Protein AF-A0A0M0LAK8-F1 (afdb_monomer_lite)

Secondary structure (DSSP, 8-state):
--GGGEEEEEEEE-STT-EEEEEEEPGGGHHHHHHH-TT----S-EEEE-SS-S-HHHHHHHHHHHHHHHHHHHHHHHT-

Foldseek 3Di:
DDLVQWPDWDWDDDPPGKTKIKTAGDPVCQVVVQVPDPVNDSDRIDIGTCPPDPCRVVVSVVVVVVSVVVVVVVVVVVVD

Structure (mmCIF, N/CA/C/O backbone):
data_AF-A0A0M0LAK8-F1
#
_entry.id   AF-A0A0M0LAK8-F1
#
loop_
_atom_site.group_PDB
_atom_site.id
_atom_site.type_symbol
_atom_site.label_atom_id
_atom_site.label_alt_id
_atom_site.label_comp_id
_atom_site.label_asym_id
_atom_site.label_entity_id
_atom_site.label_seq_id
_atom_site.pdbx_PDB_ins_code
_atom_site.Cartn_x
_atom_site.Cartn_y
_atom_site.Cartn_z
_atom_site.occupancy
_atom_site.B_iso_or_equiv
_atom_site.auth_seq_id
_atom_site.auth_comp_id
_atom_site.auth_asym_id
_atom_site.auth_atom_id
_atom_site.pdbx_PDB_model_num
ATOM 1 N N . MET A 1 1 ? -9.302 -5.374 1.959 1.00 82.06 1 MET A N 1
ATOM 2 C CA . MET A 1 1 ? -8.902 -4.197 2.755 1.00 82.06 1 MET A CA 1
ATOM 3 C C . MET A 1 1 ? -9.559 -2.972 2.158 1.00 82.06 1 MET A C 1
ATOM 5 O O . MET A 1 1 ? -9.613 -2.873 0.937 1.00 82.06 1 MET A O 1
ATOM 9 N N . TYR A 1 2 ? -10.073 -2.087 2.999 1.00 90.69 2 TYR A N 1
ATOM 10 C CA . TYR A 1 2 ? -10.701 -0.835 2.595 1.00 90.69 2 TYR A CA 1
ATOM 11 C C . TYR A 1 2 ? -9.746 0.351 2.764 1.00 90.69 2 TYR A C 1
ATOM 13 O O . TYR A 1 2 ? -8.802 0.295 3.547 1.00 90.69 2 TYR A O 1
ATOM 21 N N . TRP A 1 3 ? -10.006 1.451 2.053 1.00 93.31 3 TRP A N 1
ATOM 22 C CA . TRP A 1 3 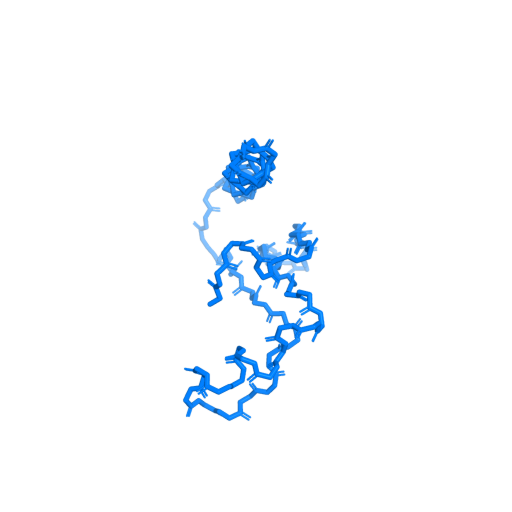? -9.134 2.633 2.058 1.00 93.31 3 TRP A CA 1
ATOM 23 C C . TRP A 1 3 ? -8.992 3.306 3.433 1.00 93.31 3 TRP A C 1
ATOM 25 O O . TRP A 1 3 ? -7.908 3.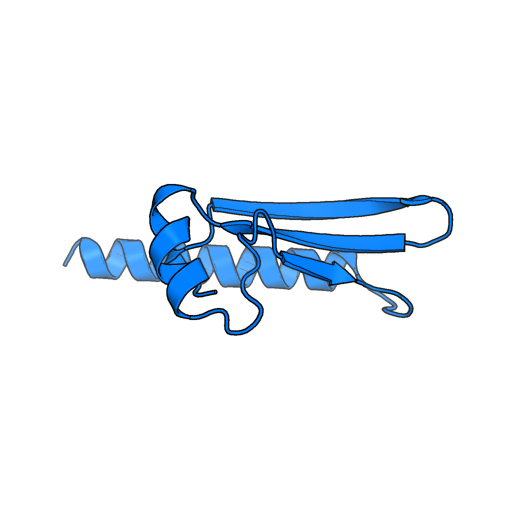791 3.759 1.00 93.31 3 TRP A O 1
ATOM 35 N N . TYR A 1 4 ? -10.049 3.305 4.259 1.00 92.94 4 TYR A N 1
ATOM 36 C CA . TYR A 1 4 ? -9.999 3.845 5.627 1.00 92.94 4 TYR A CA 1
ATOM 37 C C . TYR A 1 4 ? -9.166 2.990 6.586 1.00 92.94 4 TYR A C 1
ATOM 39 O O . TYR A 1 4 ? -8.824 3.460 7.671 1.00 92.94 4 TYR A O 1
ATOM 47 N N . GLU A 1 5 ? -8.854 1.752 6.198 1.00 92.75 5 GLU A N 1
ATOM 48 C CA . GLU A 1 5 ? -8.096 0.814 7.022 1.00 92.75 5 GLU A CA 1
ATOM 49 C C . GLU A 1 5 ? -6.590 0.949 6.825 1.00 92.75 5 GLU A C 1
ATOM 51 O O . GLU A 1 5 ? -5.829 0.391 7.605 1.00 92.75 5 GLU A O 1
ATOM 56 N N . ILE A 1 6 ? -6.151 1.672 5.796 1.00 94.06 6 ILE A N 1
ATOM 57 C CA . ILE A 1 6 ? -4.739 1.821 5.447 1.00 94.06 6 ILE A CA 1
ATOM 58 C C . ILE A 1 6 ? -4.074 2.818 6.401 1.00 94.06 6 ILE A C 1
ATOM 60 O O . ILE A 1 6 ? -4.560 3.931 6.584 1.00 94.06 6 ILE A O 1
ATOM 64 N N . GLU A 1 7 ? -2.936 2.424 6.969 1.00 93.56 7 GLU A N 1
ATOM 65 C CA . GLU A 1 7 ? -2.055 3.286 7.767 1.00 93.56 7 GLU A CA 1
ATOM 66 C C . GLU A 1 7 ? -0.960 3.909 6.900 1.00 93.56 7 GLU A C 1
ATOM 68 O O . GLU A 1 7 ? -0.637 5.087 7.031 1.00 93.56 7 GLU A O 1
ATOM 73 N N . LYS A 1 8 ? -0.356 3.102 6.025 1.00 94.75 8 LYS A N 1
ATOM 74 C CA . LYS A 1 8 ? 0.779 3.517 5.199 1.00 94.75 8 LYS A CA 1
ATOM 75 C C . LYS A 1 8 ? 0.899 2.646 3.958 1.00 94.75 8 LYS A C 1
ATOM 77 O O . LYS A 1 8 ? 0.622 1.448 3.984 1.00 94.75 8 LYS A O 1
ATOM 82 N N . ILE A 1 9 ? 1.398 3.246 2.887 1.00 95.88 9 ILE A N 1
ATOM 83 C CA . ILE A 1 9 ? 1.754 2.567 1.644 1.00 95.88 9 ILE A CA 1
ATOM 84 C C . ILE A 1 9 ? 3.244 2.827 1.405 1.00 95.88 9 ILE A C 1
ATOM 86 O O . ILE A 1 9 ? 3.710 3.955 1.554 1.00 95.88 9 ILE A O 1
ATOM 90 N N . LYS A 1 10 ? 4.015 1.789 1.076 1.00 95.00 10 LYS A N 1
ATOM 91 C CA . LYS A 1 10 ? 5.456 1.887 0.814 1.00 95.00 10 LYS A CA 1
ATOM 92 C C . LYS A 1 10 ? 5.819 1.240 -0.510 1.00 95.00 10 LYS A C 1
ATOM 94 O O . LYS A 1 10 ? 5.299 0.182 -0.851 1.00 95.00 10 LYS A O 1
ATOM 99 N N . PHE A 1 11 ? 6.750 1.859 -1.224 1.00 94.25 11 PHE A N 1
ATOM 100 C CA . PHE A 1 11 ? 7.414 1.228 -2.353 1.00 94.25 11 PHE A CA 1
ATOM 101 C C . PHE A 1 11 ? 8.592 0.399 -1.848 1.00 94.25 11 PHE A C 1
ATOM 103 O O . PHE A 1 11 ? 9.415 0.891 -1.076 1.00 94.25 11 PHE A O 1
ATOM 110 N N . PHE A 1 12 ? 8.674 -0.848 -2.288 1.00 89.94 12 PHE A N 1
ATOM 111 C CA . PHE A 1 12 ? 9.789 -1.738 -2.020 1.00 89.94 12 PHE A CA 1
ATOM 112 C C . PHE A 1 12 ? 10.493 -2.085 -3.330 1.00 89.94 12 PHE A C 1
ATOM 114 O O . PHE A 1 12 ? 9.862 -2.326 -4.360 1.00 89.94 12 PHE A O 1
ATOM 121 N N . GLN A 1 13 ? 11.820 -2.102 -3.278 1.00 86.31 13 GLN A N 1
ATOM 122 C CA . GLN A 1 13 ? 12.680 -2.513 -4.376 1.00 86.31 13 GLN A CA 1
ATOM 123 C C . GLN A 1 13 ? 13.715 -3.488 -3.811 1.00 86.31 13 GLN A C 1
ATOM 125 O O . GLN A 1 13 ? 14.622 -3.079 -3.090 1.00 86.31 13 GLN A O 1
ATOM 130 N N 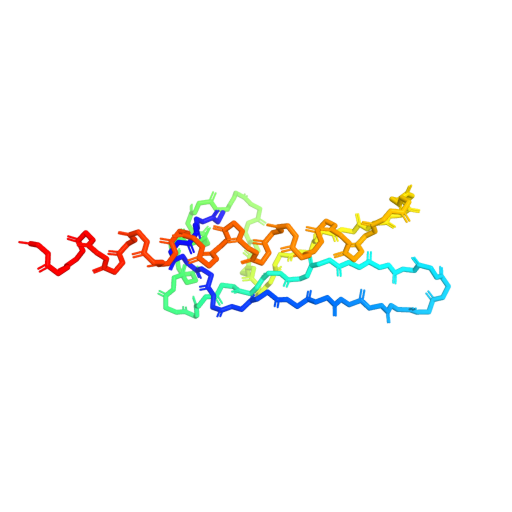. GLY A 1 14 ? 13.525 -4.770 -4.108 1.00 79.12 14 GLY A N 1
ATOM 131 C CA . GLY A 1 14 ? 14.413 -5.866 -3.746 1.00 79.12 14 GLY A CA 1
ATOM 132 C C . GLY A 1 14 ? 15.569 -6.049 -4.732 1.00 79.12 14 GLY A C 1
ATOM 133 O O . GLY A 1 14 ? 15.796 -5.241 -5.641 1.00 79.12 14 GLY A O 1
ATOM 134 N N . MET A 1 15 ? 16.319 -7.133 -4.539 1.00 69.81 15 MET A N 1
ATOM 135 C CA . MET A 1 15 ? 17.395 -7.549 -5.441 1.00 69.81 15 MET A CA 1
ATOM 136 C C . MET A 1 15 ? 16.797 -8.175 -6.717 1.00 69.81 15 MET A C 1
ATOM 138 O O . MET A 1 15 ? 15.727 -8.768 -6.675 1.00 69.81 15 MET A O 1
ATOM 142 N N . TYR A 1 16 ? 17.469 -8.033 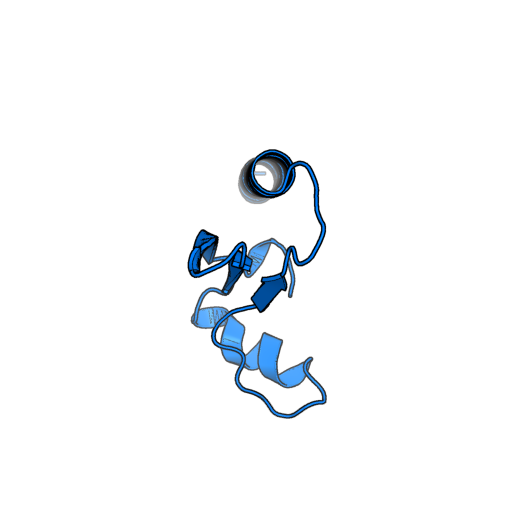-7.864 1.00 65.19 16 TYR A N 1
ATOM 143 C CA . TYR A 1 16 ? 17.084 -8.673 -9.138 1.00 65.19 16 TYR A CA 1
ATOM 144 C C . TYR A 1 16 ? 15.666 -8.361 -9.665 1.00 65.19 16 TYR A C 1
ATOM 146 O O . TYR A 1 16 ? 14.946 -9.253 -10.097 1.00 65.19 16 TYR A O 1
ATOM 154 N N . LEU A 1 17 ? 15.304 -7.073 -9.727 1.00 64.69 17 LEU A N 1
ATOM 155 C CA . LEU A 1 17 ? 14.066 -6.549 -10.349 1.00 64.69 17 LEU A CA 1
ATOM 156 C C . LEU A 1 17 ? 12.775 -6.744 -9.547 1.00 64.69 17 LEU A C 1
ATOM 158 O O . LEU A 1 17 ? 11.730 -6.258 -9.983 1.00 64.69 17 LEU A O 1
ATOM 162 N N . GLU A 1 18 ? 12.837 -7.349 -8.364 1.00 77.75 18 GLU A N 1
ATOM 163 C CA . GLU A 1 18 ? 11.694 -7.401 -7.460 1.00 77.75 18 GLU A CA 1
ATOM 164 C C . GLU A 1 18 ? 11.305 -5.985 -7.042 1.00 77.75 18 GLU A C 1
ATOM 166 O O . GLU A 1 18 ? 12.045 -5.263 -6.375 1.00 77.75 18 GLU A O 1
ATOM 171 N N . ARG A 1 19 ? 10.130 -5.549 -7.477 1.00 88.88 19 ARG A N 1
ATOM 172 C CA . ARG A 1 19 ? 9.540 -4.283 -7.059 1.00 88.88 19 ARG A CA 1
ATOM 173 C C . ARG A 1 19 ? 8.150 -4.589 -6.562 1.00 88.88 19 ARG A C 1
ATOM 175 O O . ARG A 1 19 ? 7.437 -5.378 -7.178 1.00 88.88 19 ARG A O 1
ATOM 182 N N . SER A 1 20 ? 7.754 -3.955 -5.476 1.00 91.75 20 SER A N 1
ATOM 183 C CA . SER A 1 20 ? 6.411 -4.121 -4.953 1.00 91.75 20 SER A CA 1
ATOM 184 C C . SER A 1 20 ? 5.909 -2.850 -4.296 1.00 91.75 20 SER A C 1
ATOM 186 O O . SER A 1 20 ? 6.670 -1.966 -3.906 1.00 91.75 20 SER A O 1
ATOM 188 N N . THR A 1 21 ? 4.592 -2.734 -4.208 1.00 94.56 21 THR A N 1
ATOM 189 C CA . THR A 1 21 ? 3.953 -1.790 -3.297 1.00 94.56 21 THR A CA 1
ATOM 190 C C . THR A 1 21 ? 3.388 -2.569 -2.126 1.00 94.56 21 THR A C 1
ATOM 192 O O . THR A 1 21 ? 2.605 -3.495 -2.320 1.00 94.56 21 THR A O 1
ATOM 195 N N . ILE A 1 22 ? 3.791 -2.192 -0.918 1.00 92.94 22 ILE A N 1
ATOM 196 C CA . ILE A 1 22 ? 3.335 -2.802 0.324 1.00 92.94 22 ILE A CA 1
ATOM 197 C C . ILE A 1 22 ? 2.360 -1.843 1.000 1.00 92.94 22 ILE A C 1
ATOM 199 O O . ILE A 1 22 ? 2.693 -0.687 1.263 1.00 92.94 22 ILE A O 1
ATOM 203 N N . ILE A 1 23 ? 1.159 -2.325 1.287 1.00 94.12 23 ILE A N 1
ATOM 204 C CA . ILE A 1 23 ? 0.094 -1.581 1.948 1.00 94.12 23 ILE A CA 1
ATOM 205 C C . ILE A 1 23 ? -0.078 -2.157 3.346 1.00 94.12 23 ILE A C 1
ATOM 207 O O . ILE A 1 23 ? -0.405 -3.331 3.516 1.00 94.12 23 ILE A O 1
ATOM 211 N N . PHE A 1 24 ? 0.131 -1.322 4.351 1.00 92.69 24 PHE A N 1
ATOM 212 C CA . PHE A 1 24 ? -0.000 -1.712 5.742 1.00 92.69 24 PHE A CA 1
ATOM 213 C C . PHE A 1 24 ? -1.337 -1.205 6.285 1.00 92.69 24 PHE A C 1
ATOM 215 O O . PHE A 1 24 ? -1.593 0.006 6.222 1.00 92.69 24 PHE A O 1
ATOM 222 N N . PRO A 1 25 ? -2.189 -2.094 6.814 1.00 92.06 25 PRO A N 1
ATOM 223 C CA . PRO A 1 25 ? -3.377 -1.681 7.532 1.00 92.06 25 PRO A CA 1
ATOM 224 C C . PRO A 1 25 ? -3.014 -1.130 8.914 1.00 92.06 25 PRO A C 1
ATOM 226 O O . PRO A 1 25 ? -2.014 -1.523 9.513 1.00 92.06 25 PRO A O 1
ATOM 229 N N . HIS A 1 26 ? -3.863 -0.257 9.442 1.00 91.44 26 HIS A N 1
ATOM 230 C CA . HIS A 1 26 ? -3.792 0.181 10.827 1.00 91.44 26 HIS A CA 1
ATOM 231 C C . HIS A 1 26 ? -4.158 -0.986 11.748 1.00 91.44 26 HIS A C 1
ATOM 233 O O . HIS A 1 26 ? -5.169 -1.659 11.534 1.00 91.44 26 HIS A O 1
ATOM 239 N N . TYR A 1 27 ? -3.379 -1.188 12.813 1.00 87.44 27 TYR A N 1
ATOM 240 C CA . TYR A 1 27 ? -3.556 -2.315 13.741 1.00 87.44 27 TYR A CA 1
ATOM 241 C C . TYR A 1 27 ? -4.975 -2.414 14.330 1.00 87.44 27 TYR A C 1
ATOM 243 O O . TYR A 1 27 ? -5.493 -3.506 14.556 1.00 87.44 27 TYR A O 1
ATOM 251 N N . GLN A 1 28 ? -5.628 -1.264 14.527 1.00 90.62 28 GLN A N 1
ATOM 252 C CA . GLN A 1 28 ? -7.004 -1.185 15.036 1.00 90.62 28 GLN A CA 1
ATOM 253 C C . GLN A 1 28 ? -8.037 -1.949 14.193 1.00 90.62 28 GLN A C 1
ATOM 255 O O . GLN A 1 28 ? -9.041 -2.359 14.748 1.00 90.62 28 GLN A O 1
ATOM 260 N N . TYR A 1 29 ? -7.795 -2.145 12.891 1.00 90.44 29 TYR A N 1
ATOM 261 C CA . TYR A 1 29 ? -8.729 -2.841 11.997 1.00 90.44 29 TYR A CA 1
ATOM 262 C C . TYR A 1 29 ? -8.35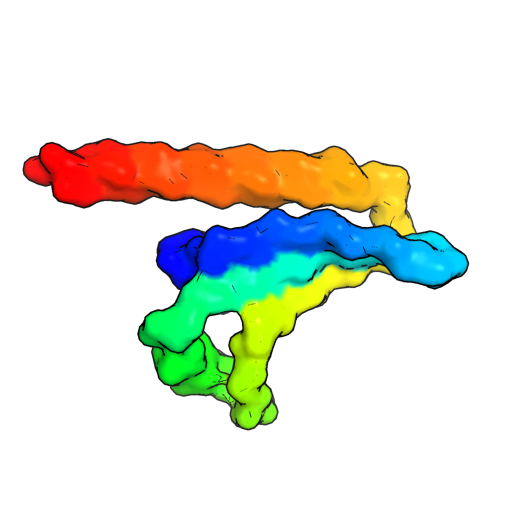8 -4.311 11.766 1.00 90.44 29 TYR A C 1
ATOM 264 O O . TYR A 1 29 ? -8.922 -4.968 10.886 1.00 90.44 29 TYR A O 1
ATOM 272 N N . HIS A 1 30 ? -7.346 -4.834 12.469 1.00 85.12 30 HIS A N 1
ATOM 273 C CA . HIS A 1 30 ? -6.815 -6.161 12.160 1.00 85.12 30 HIS A CA 1
ATOM 274 C C . HIS A 1 30 ? -7.854 -7.267 12.393 1.00 85.12 30 HIS A C 1
ATOM 276 O O . HIS A 1 30 ? -7.873 -8.237 11.638 1.00 85.12 30 HIS A O 1
ATOM 282 N N . GLU A 1 31 ? -8.734 -7.126 13.390 1.00 86.25 31 GLU A N 1
ATOM 283 C CA . GLU A 1 31 ? -9.764 -8.124 13.685 1.00 86.25 31 GLU A CA 1
ATOM 284 C C . GLU A 1 31 ? -10.848 -8.151 12.608 1.00 86.25 31 GLU A C 1
ATOM 286 O O . GLU A 1 31 ? -11.281 -9.221 12.181 1.00 86.25 31 GLU A O 1
ATOM 291 N N . GLU A 1 32 ? -11.292 -6.986 12.135 1.00 88.94 32 GLU A N 1
ATOM 292 C CA . GLU A 1 32 ? -12.281 -6.882 11.066 1.00 88.94 32 GLU A CA 1
ATOM 293 C C . GLU A 1 32 ? -11.706 -7.348 9.732 1.00 88.94 32 GLU A C 1
ATOM 295 O O . GLU A 1 32 ? -12.396 -8.024 8.966 1.00 88.94 32 GLU A O 1
ATOM 300 N N . ILE A 1 33 ? -10.438 -7.027 9.458 1.00 87.25 33 ILE A N 1
ATOM 301 C CA . ILE A 1 33 ? -9.717 -7.552 8.296 1.00 87.25 33 ILE A CA 1
ATOM 302 C C . ILE A 1 33 ? -9.651 -9.075 8.372 1.00 87.25 33 ILE A C 1
ATOM 304 O O . ILE A 1 33 ? -10.026 -9.736 7.402 1.00 87.25 33 ILE A O 1
ATOM 308 N N . PHE A 1 34 ? -9.258 -9.618 9.523 1.00 84.56 34 PHE A N 1
ATOM 309 C CA . PHE A 1 34 ? -9.162 -11.054 9.753 1.00 84.56 34 PHE A CA 1
ATOM 310 C C . PHE A 1 34 ? -10.506 -11.758 9.550 1.00 84.56 34 PHE A C 1
ATOM 312 O O . PHE A 1 34 ? -10.580 -12.729 8.809 1.00 84.56 34 PHE A O 1
ATOM 319 N N . LYS A 1 35 ? -11.599 -11.230 10.117 1.00 87.56 35 LYS A N 1
ATOM 320 C CA . LYS A 1 35 ? -12.953 -11.794 9.948 1.00 87.56 35 LYS A CA 1
ATOM 321 C C . LYS A 1 35 ? -13.392 -11.880 8.482 1.00 87.56 35 LYS A C 1
ATOM 323 O O . LYS A 1 35 ? -14.175 -12.758 8.131 1.00 87.56 35 LYS A O 1
ATOM 328 N N . ARG A 1 36 ? -12.925 -10.966 7.624 1.00 88.19 36 ARG A N 1
ATOM 329 C CA . ARG A 1 36 ? -13.248 -10.964 6.184 1.00 88.19 36 ARG A CA 1
ATOM 330 C C . ARG A 1 36 ? -12.329 -11.867 5.362 1.00 88.19 36 ARG A C 1
ATOM 332 O O . ARG A 1 36 ? -12.709 -12.269 4.263 1.00 88.19 36 ARG A O 1
ATOM 339 N N . GLN A 1 37 ? -11.130 -12.154 5.854 1.00 80.06 37 GLN A N 1
ATOM 340 C CA . GLN A 1 37 ? -10.163 -13.016 5.190 1.00 80.06 37 GLN A CA 1
ATOM 341 C C . GLN A 1 37 ? -10.474 -14.489 5.472 1.00 80.06 37 GLN A C 1
ATOM 343 O O . GLN A 1 37 ? -10.514 -14.940 6.611 1.00 80.06 37 GLN A O 1
ATOM 348 N N . LYS A 1 38 ? -10.742 -15.252 4.409 1.00 70.31 38 LYS A N 1
ATOM 349 C CA . LYS A 1 38 ? -11.157 -16.664 4.500 1.00 70.31 38 LYS A CA 1
ATOM 350 C C . LYS A 1 38 ? -9.991 -17.645 4.648 1.00 70.31 38 LYS A C 1
ATOM 352 O O . LYS A 1 38 ? -10.224 -18.830 4.850 1.00 70.31 38 LYS A O 1
ATOM 357 N N . ASP A 1 39 ? -8.761 -17.171 4.507 1.00 70.75 39 ASP A N 1
ATOM 358 C CA . ASP A 1 39 ? -7.531 -17.965 4.533 1.00 70.75 39 ASP A CA 1
ATOM 359 C C . ASP A 1 39 ? -6.906 -18.064 5.936 1.00 70.75 39 ASP A C 1
ATOM 361 O O . ASP A 1 39 ? -5.895 -18.740 6.109 1.00 70.75 39 ASP A O 1
ATOM 365 N N . GLY A 1 40 ? -7.508 -17.427 6.951 1.00 64.56 40 GLY A N 1
ATOM 366 C CA . GLY A 1 40 ? -7.080 -17.539 8.350 1.00 64.56 40 GLY A CA 1
ATOM 367 C C . GLY A 1 40 ? -5.734 -16.876 8.651 1.00 64.56 40 GLY A C 1
ATOM 368 O O . GLY A 1 40 ? -5.169 -17.094 9.726 1.00 64.56 40 GLY A O 1
ATOM 369 N N . THR A 1 41 ? -5.208 -16.059 7.736 1.00 67.94 41 THR A N 1
ATOM 370 C CA . THR A 1 41 ? -3.960 -15.328 7.948 1.00 67.94 41 THR A CA 1
ATOM 371 C C . THR A 1 41 ? -4.234 -14.003 8.661 1.00 67.94 41 THR A C 1
ATOM 373 O O . THR A 1 41 ? -5.082 -13.203 8.271 1.00 67.94 41 THR A O 1
ATOM 376 N N . ARG A 1 42 ? -3.505 -13.737 9.753 1.00 63.47 42 ARG A N 1
ATOM 377 C CA . ARG A 1 42 ? -3.468 -12.399 10.364 1.00 63.47 42 ARG A CA 1
ATOM 378 C C . ARG A 1 42 ? -2.635 -11.5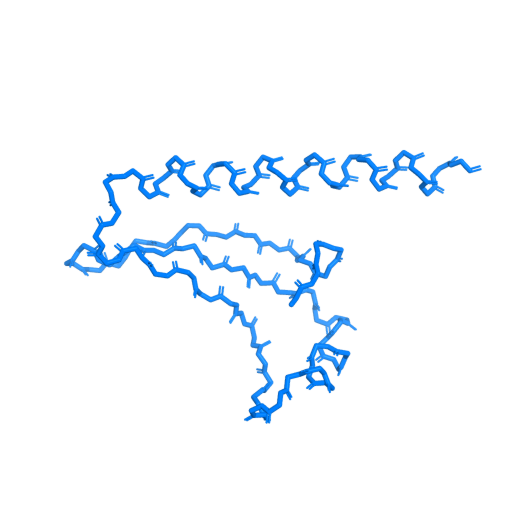17 9.453 1.00 63.47 42 ARG A C 1
ATOM 380 O O . ARG A 1 42 ? -1.424 -11.495 9.612 1.00 63.47 42 ARG A O 1
ATOM 387 N N . THR A 1 43 ? -3.241 -10.867 8.466 1.00 65.56 43 THR A N 1
ATOM 388 C CA . THR A 1 43 ? -2.462 -10.122 7.469 1.00 65.56 43 THR A CA 1
ATOM 389 C C . THR A 1 43 ? -1.770 -8.915 8.107 1.00 65.56 43 THR A C 1
ATOM 391 O O . THR A 1 43 ? -2.463 -7.974 8.500 1.00 65.56 43 THR A O 1
ATOM 394 N N . PRO A 1 44 ? -0.423 -8.889 8.194 1.00 71.00 44 PRO A N 1
ATOM 395 C CA . PRO A 1 44 ? 0.298 -7.725 8.702 1.00 71.00 44 PRO A CA 1
ATOM 396 C C . PRO A 1 44 ? 0.468 -6.642 7.623 1.00 71.00 44 PRO A C 1
ATOM 398 O O . PRO A 1 44 ? 0.598 -5.465 7.949 1.00 71.00 44 PRO A O 1
ATOM 401 N N . ALA A 1 45 ? 0.477 -7.023 6.339 1.00 82.50 45 ALA A N 1
ATOM 402 C CA . ALA A 1 45 ? 0.615 -6.133 5.190 1.00 82.50 45 ALA A CA 1
ATOM 403 C C . ALA A 1 45 ? 0.172 -6.834 3.893 1.00 82.50 45 ALA A C 1
ATOM 405 O O . ALA A 1 45 ? 0.324 -8.046 3.760 1.00 82.50 45 ALA A O 1
ATOM 406 N N . TYR A 1 46 ? -0.340 -6.068 2.929 1.00 86.88 46 TYR A N 1
ATOM 407 C CA . TYR A 1 46 ? -0.678 -6.529 1.581 1.00 86.88 46 TYR A CA 1
ATOM 408 C C . TYR A 1 46 ? 0.433 -6.145 0.608 1.00 86.88 46 TYR A C 1
ATOM 410 O O . TYR A 1 46 ? 0.815 -4.979 0.543 1.00 86.88 46 TYR A O 1
ATOM 418 N N . GLN A 1 47 ? 0.922 -7.102 -0.174 1.00 88.31 47 GLN A N 1
ATOM 419 C CA . GLN A 1 47 ? 1.995 -6.893 -1.142 1.00 88.31 47 GLN A CA 1
ATOM 420 C C . GLN A 1 47 ? 1.456 -6.993 -2.572 1.00 88.31 47 GLN A C 1
ATOM 422 O O . GLN A 1 47 ? 0.842 -7.988 -2.943 1.00 88.31 47 GLN A O 1
ATOM 427 N N . ILE A 1 48 ? 1.701 -5.959 -3.376 1.00 89.75 48 ILE A N 1
ATOM 428 C CA . ILE A 1 48 ? 1.445 -5.944 -4.820 1.00 89.75 48 ILE A CA 1
ATOM 429 C C . ILE A 1 48 ? 2.791 -6.069 -5.520 1.00 89.75 48 ILE A C 1
ATOM 431 O O . ILE A 1 48 ? 3.574 -5.120 -5.515 1.00 89.75 48 ILE A O 1
ATOM 435 N N . GLU A 1 49 ? 3.069 -7.230 -6.103 1.00 89.31 49 GLU A N 1
ATOM 436 C CA . GLU A 1 49 ? 4.323 -7.495 -6.810 1.00 89.31 49 GLU A CA 1
ATOM 437 C C . GLU A 1 49 ? 4.286 -7.033 -8.265 1.00 89.31 49 GLU A C 1
ATOM 439 O O . GLU A 1 49 ? 3.295 -7.192 -8.978 1.00 89.31 49 GLU A O 1
ATOM 444 N N . PHE A 1 50 ? 5.412 -6.507 -8.736 1.00 87.00 50 PHE A N 1
ATOM 445 C CA . PHE A 1 50 ? 5.588 -5.995 -10.087 1.00 87.00 50 PHE A CA 1
ATOM 446 C C . PHE A 1 50 ? 6.597 -6.842 -10.860 1.00 87.00 50 PHE A C 1
ATOM 448 O O . PHE A 1 50 ? 7.652 -6.356 -11.256 1.00 87.00 50 PHE A O 1
ATOM 455 N N . GLN A 1 51 ? 6.277 -8.111 -11.112 1.00 76.19 51 GLN A N 1
ATOM 456 C CA . GLN A 1 51 ? 7.216 -9.020 -11.783 1.00 76.19 51 GLN A CA 1
ATOM 457 C C . GLN A 1 51 ? 7.527 -8.616 -13.240 1.00 76.19 51 GLN A C 1
ATOM 459 O O . GLN A 1 51 ? 8.560 -9.006 -13.776 1.00 76.19 51 GLN A O 1
ATOM 464 N N . ARG A 1 52 ? 6.655 -7.834 -13.902 1.00 74.19 52 ARG A N 1
ATOM 465 C CA . ARG A 1 52 ? 6.818 -7.404 -15.314 1.00 74.19 52 ARG A CA 1
ATOM 466 C C . ARG A 1 52 ? 6.240 -6.020 -15.627 1.00 74.19 52 ARG A C 1
ATOM 468 O O . ARG A 1 52 ? 5.970 -5.699 -16.782 1.00 74.19 52 ARG A O 1
ATOM 475 N N . MET A 1 53 ? 5.999 -5.198 -14.610 1.00 83.00 53 MET A N 1
ATOM 476 C CA . MET A 1 53 ? 5.447 -3.861 -14.831 1.00 83.00 53 MET A CA 1
ATOM 477 C C . MET A 1 53 ? 6.540 -2.924 -15.357 1.00 83.00 53 MET A C 1
ATOM 479 O O . MET A 1 53 ? 7.609 -2.830 -14.756 1.00 83.00 53 MET A O 1
ATOM 483 N N . GLN A 1 54 ? 6.265 -2.202 -16.447 1.00 84.88 54 GLN A N 1
ATOM 484 C CA . GLN A 1 54 ? 7.227 -1.253 -17.026 1.00 84.88 54 GLN A CA 1
ATOM 485 C C . GLN A 1 54 ? 7.481 -0.052 -16.101 1.00 84.88 54 GLN A C 1
ATOM 487 O O . GLN A 1 54 ? 8.629 0.344 -15.892 1.00 84.88 54 GLN A O 1
ATOM 492 N N . HIS A 1 55 ? 6.423 0.482 -15.479 1.00 89.56 55 HIS A N 1
ATOM 493 C CA . HIS A 1 55 ? 6.485 1.696 -14.659 1.00 89.56 55 HIS A CA 1
ATOM 494 C C . HIS A 1 55 ? 5.929 1.502 -13.233 1.00 89.56 55 HIS A C 1
ATOM 496 O O . HIS A 1 55 ? 4.947 2.131 -12.843 1.00 89.56 55 HIS A O 1
ATOM 502 N N . PRO A 1 56 ? 6.569 0.662 -12.404 1.00 90.56 56 PRO A N 1
ATOM 503 C CA . PRO A 1 56 ? 6.082 0.333 -11.061 1.00 90.56 56 PRO A CA 1
ATOM 504 C C . PRO A 1 56 ? 6.079 1.523 -10.096 1.00 90.56 56 PRO A C 1
ATOM 506 O O . PRO A 1 56 ? 5.231 1.591 -9.213 1.00 90.56 56 PRO A O 1
ATOM 509 N N . LYS A 1 57 ? 6.990 2.489 -10.280 1.00 90.69 57 LYS A N 1
ATOM 510 C CA . LYS A 1 57 ? 6.988 3.735 -9.498 1.00 90.69 57 LYS A CA 1
ATOM 511 C C . LYS A 1 57 ? 5.771 4.607 -9.813 1.00 90.69 57 LYS A C 1
ATOM 513 O O . LYS A 1 57 ? 5.124 5.071 -8.889 1.00 90.69 57 LYS A O 1
ATOM 518 N N . GLN A 1 58 ? 5.411 4.744 -11.091 1.00 94.19 58 GLN A N 1
ATOM 519 C CA . GLN A 1 58 ? 4.223 5.505 -11.497 1.00 94.19 58 GLN A CA 1
ATOM 520 C C . GLN A 1 58 ? 2.942 4.861 -10.961 1.00 94.19 58 GLN A C 1
ATOM 522 O O . GLN A 1 58 ? 2.049 5.558 -10.490 1.00 94.19 58 GLN A O 1
ATOM 527 N N . PHE A 1 59 ? 2.864 3.526 -10.972 1.00 92.31 59 PHE A N 1
ATOM 528 C CA . PHE A 1 59 ? 1.750 2.819 -10.341 1.00 92.31 59 PHE A CA 1
ATOM 529 C C . PHE A 1 59 ? 1.682 3.104 -8.835 1.00 92.31 59 PHE A C 1
ATOM 531 O O . PHE A 1 59 ? 0.615 3.422 -8.313 1.00 92.31 59 PHE A O 1
ATOM 538 N N . HIS A 1 60 ? 2.818 3.019 -8.139 1.00 94.88 60 HIS A N 1
ATOM 539 C CA . HIS A 1 60 ? 2.901 3.326 -6.713 1.00 94.88 60 HIS A CA 1
ATOM 540 C C . HIS A 1 60 ? 2.459 4.764 -6.399 1.00 94.88 60 HIS A C 1
ATOM 542 O O . HIS A 1 60 ? 1.649 4.974 -5.499 1.00 94.88 60 HIS A O 1
ATOM 548 N N . GLU A 1 61 ? 2.946 5.743 -7.161 1.00 96.31 61 GLU A N 1
ATOM 549 C CA . GLU A 1 61 ? 2.560 7.154 -7.044 1.00 96.31 61 GLU A CA 1
ATOM 550 C C . GLU A 1 61 ? 1.064 7.352 -7.312 1.00 96.31 61 GLU A C 1
ATOM 552 O O . GLU A 1 61 ? 0.387 8.048 -6.558 1.00 96.31 61 GLU A O 1
ATOM 557 N N . GLY A 1 62 ? 0.518 6.686 -8.332 1.00 96.19 62 GLY A N 1
ATOM 558 C CA . GLY A 1 62 ? -0.916 6.689 -8.617 1.00 96.19 62 GLY A CA 1
ATOM 559 C C . GLY A 1 62 ? -1.744 6.156 -7.447 1.00 96.19 62 GLY A C 1
ATOM 560 O O . GLY A 1 62 ? -2.749 6.763 -7.078 1.00 96.19 62 GLY A O 1
ATOM 561 N N . LEU A 1 63 ? -1.295 5.071 -6.810 1.00 95.12 63 LEU A N 1
ATOM 562 C CA . LEU A 1 63 ? -1.955 4.510 -5.631 1.00 95.12 63 LEU A CA 1
ATOM 563 C C . LEU A 1 63 ? -1.882 5.459 -4.423 1.00 95.12 63 LEU A C 1
ATOM 565 O O . LEU A 1 63 ? -2.889 5.659 -3.745 1.00 95.12 63 LEU A O 1
ATOM 569 N N . MET A 1 64 ? -0.717 6.065 -4.174 1.00 96.62 64 MET A N 1
ATOM 570 C CA . MET A 1 64 ? -0.529 7.073 -3.123 1.00 96.62 64 MET A CA 1
ATOM 571 C C . MET A 1 64 ? -1.454 8.276 -3.326 1.00 96.62 64 MET A C 1
ATOM 573 O O . MET A 1 64 ? -2.114 8.710 -2.384 1.00 96.62 64 MET A O 1
ATOM 577 N N . ASN A 1 65 ? -1.554 8.775 -4.560 1.00 97.38 65 ASN A N 1
ATOM 578 C CA . ASN A 1 65 ? -2.421 9.898 -4.907 1.00 97.38 65 ASN A CA 1
ATOM 579 C C . ASN A 1 65 ? -3.902 9.547 -4.731 1.00 97.38 65 ASN A C 1
ATOM 581 O O . ASN A 1 65 ? -4.649 10.325 -4.142 1.00 97.38 65 ASN A O 1
ATOM 585 N N . ALA A 1 66 ? -4.329 8.366 -5.188 1.00 96.75 66 ALA A N 1
ATOM 586 C CA . ALA A 1 66 ? -5.699 7.896 -5.000 1.00 96.75 66 ALA A CA 1
ATOM 587 C C . ALA A 1 66 ? -6.062 7.781 -3.510 1.00 96.75 66 ALA A C 1
ATOM 589 O O . ALA A 1 66 ? -7.131 8.228 -3.091 1.00 96.75 66 ALA A O 1
ATOM 590 N N . TRP A 1 67 ? -5.151 7.246 -2.693 1.00 96.12 67 TRP A N 1
ATOM 591 C CA . TRP A 1 67 ? -5.349 7.159 -1.249 1.00 96.12 67 TRP A CA 1
ATOM 592 C C . TRP A 1 67 ? -5.422 8.535 -0.581 1.00 96.12 67 TRP A C 1
ATOM 594 O O . TRP A 1 67 ? -6.295 8.765 0.254 1.00 96.12 67 TRP A O 1
ATOM 604 N N . ALA A 1 68 ? -4.541 9.463 -0.959 1.00 95.44 68 ALA A N 1
ATOM 605 C CA . ALA A 1 68 ? -4.537 10.824 -0.430 1.00 95.44 68 ALA A CA 1
ATOM 606 C C . ALA A 1 68 ? -5.836 11.572 -0.771 1.00 95.44 68 ALA A C 1
ATOM 608 O O . ALA A 1 68 ? -6.414 12.227 0.099 1.00 95.44 68 ALA A O 1
ATOM 609 N N . SER A 1 69 ? -6.334 11.427 -2.004 1.00 96.62 69 SER A N 1
ATOM 610 C CA . SER A 1 69 ? -7.635 11.971 -2.411 1.00 96.62 69 SER A CA 1
ATOM 611 C C . SER A 1 69 ? -8.765 11.412 -1.548 1.00 96.62 69 SER A C 1
ATOM 613 O O . SER A 1 69 ? -9.559 12.183 -1.012 1.00 96.62 69 SER A O 1
ATOM 615 N N . TYR A 1 70 ? -8.779 10.095 -1.318 1.00 95.44 70 TYR A N 1
ATOM 616 C CA . TYR A 1 70 ? -9.748 9.461 -0.424 1.00 95.44 70 TYR A CA 1
ATOM 617 C C . TYR A 1 70 ? -9.688 10.016 1.010 1.00 95.44 70 TYR A C 1
ATOM 619 O O . TYR A 1 70 ? -10.729 10.315 1.595 1.00 95.44 70 TYR A O 1
ATOM 627 N N . GLN A 1 71 ? -8.491 10.180 1.593 1.00 93.56 71 GLN A N 1
ATOM 628 C CA . GLN A 1 71 ? -8.354 10.751 2.943 1.00 93.56 71 GLN A CA 1
ATOM 629 C C . GLN A 1 71 ? -8.918 12.174 3.004 1.00 93.56 71 GLN A C 1
ATOM 631 O O . GLN A 1 71 ? -9.687 12.490 3.911 1.00 93.56 71 GLN A O 1
ATOM 636 N N . LYS A 1 72 ? -8.618 13.005 2.000 1.00 94.44 72 LYS A N 1
ATOM 637 C CA . LYS A 1 72 ? -9.132 14.376 1.919 1.00 94.44 72 LYS A CA 1
ATOM 638 C C . LYS A 1 72 ? -10.662 14.414 1.835 1.00 94.44 72 LYS A C 1
ATOM 640 O O . LYS A 1 72 ? -11.297 15.186 2.549 1.00 94.44 72 LYS A O 1
ATOM 645 N N . GLU A 1 73 ? -11.267 13.582 0.992 1.00 93.88 73 GLU A N 1
ATOM 646 C CA . GLU A 1 73 ? -12.730 13.480 0.863 1.00 93.88 73 GLU A CA 1
ATOM 647 C C . GLU A 1 73 ? -13.398 12.989 2.151 1.00 93.88 73 GLU A C 1
ATOM 649 O O . GLU A 1 73 ? -14.429 13.519 2.578 1.00 93.88 73 GLU A O 1
ATOM 654 N N . ARG A 1 74 ? -12.786 12.007 2.816 1.00 89.88 74 ARG A N 1
ATOM 655 C CA . ARG A 1 74 ? -13.256 11.495 4.102 1.00 89.88 74 ARG A CA 1
ATOM 656 C C . ARG A 1 74 ? -13.201 12.566 5.190 1.00 89.88 74 ARG A C 1
ATOM 658 O O . ARG A 1 74 ? -14.183 12.734 5.906 1.00 89.88 74 ARG A O 1
ATOM 665 N N . GLU A 1 75 ? -12.108 13.318 5.302 1.00 88.88 75 GLU A N 1
ATOM 666 C CA . GLU A 1 75 ? -11.995 14.422 6.265 1.00 88.88 75 GLU A CA 1
ATOM 667 C C . GLU A 1 75 ? -13.054 15.506 6.040 1.00 88.88 75 GLU A C 1
ATOM 669 O O . GLU A 1 75 ? -13.611 16.035 7.001 1.00 88.88 75 GLU A O 1
ATOM 674 N N . LEU A 1 76 ? -13.361 15.826 4.780 1.00 87.12 76 LEU A N 1
ATOM 675 C CA . LEU A 1 76 ? -14.420 16.776 4.429 1.00 87.12 76 LEU A CA 1
ATOM 676 C C . LEU A 1 76 ? -15.817 16.257 4.792 1.00 87.12 76 LEU A C 1
ATOM 678 O O . LEU A 1 76 ? -16.686 17.051 5.143 1.00 87.12 76 LEU A O 1
ATOM 682 N N . THR A 1 77 ? -16.027 14.943 4.716 1.00 82.56 77 THR A N 1
ATOM 683 C CA . THR A 1 77 ? -17.305 14.295 5.043 1.00 82.56 77 THR A CA 1
ATOM 684 C C . THR A 1 77 ? -17.514 14.182 6.552 1.00 82.56 77 THR A C 1
ATOM 686 O O . THR A 1 77 ? -18.618 14.400 7.022 1.00 82.56 77 THR A O 1
ATOM 689 N N . VAL A 1 78 ? -16.459 13.891 7.320 1.00 75.62 78 VAL A N 1
ATOM 690 C CA . VAL A 1 78 ? -16.519 13.781 8.792 1.00 75.62 78 VAL A CA 1
ATOM 691 C C . VAL A 1 78 ? -16.673 15.149 9.473 1.00 75.62 78 VAL A C 1
ATOM 693 O O . VAL A 1 78 ? -17.156 15.223 10.598 1.00 75.62 78 VAL A O 1
ATOM 696 N N . LYS A 1 79 ? -16.261 16.240 8.813 1.00 62.72 79 LYS A N 1
ATOM 697 C CA . LYS A 1 79 ? -16.399 17.616 9.326 1.00 62.72 79 LYS A CA 1
ATOM 698 C C . LYS A 1 79 ? -17.772 18.255 9.064 1.00 62.72 79 LYS A C 1
ATOM 700 O O . LYS A 1 79 ? -17.985 19.376 9.523 1.00 62.72 79 LYS A O 1
ATOM 705 N N . ARG A 1 80 ? -18.648 17.605 8.295 1.00 53.12 80 ARG A N 1
ATOM 706 C CA . ARG A 1 80 ? -20.029 18.045 8.042 1.00 53.12 80 ARG A CA 1
ATOM 707 C C . ARG A 1 80 ? -20.981 17.379 9.021 1.00 53.12 80 ARG A C 1
ATOM 709 O O . ARG A 1 80 ? -21.945 18.069 9.408 1.00 53.12 80 ARG A O 1
#

pLDDT: mean 86.23, std 10.18, range [53.12, 97.38]

Radius of gyration: 14.46 Å; chains: 1; bounding box: 37×36×32 Å

Organism: NCBI:txid284581

Sequence (80 aa):
MYWYEIEKIKFFQGMYLERSTIIFPHYQYHEEIFKRQKDGTRTPAYQIEFQRMQHPKQFHEGLMNAWASYQKERELTVKR